Protein AF-A0A7C4J7Y4-F1 (afdb_monomer_lite)

Secondary structure (DSSP, 8-state):
-HHHHHHHHHHHHHHHHHHHHHHHHHHHHHHHHHHHHHHHHHHHHHHHHT-SSHHHH--------HHHHHHHH--GGG-TTSS--SGGGSGGGSPPSB-SS-TT-B--STTSSS-SSHHHHHHHHHHHHHHHHHH-HHHHHHS---GGGSS--

Structure (mmCIF, N/CA/C/O backbone):
data_AF-A0A7C4J7Y4-F1
#
_entry.id   AF-A0A7C4J7Y4-F1
#
loop_
_atom_site.group_PDB
_atom_site.id
_atom_site.type_symbol
_atom_site.label_atom_id
_atom_site.label_alt_id
_atom_site.label_comp_id
_atom_site.label_asym_id
_atom_site.label_entity_id
_atom_site.label_seq_id
_atom_site.pdbx_PDB_ins_code
_atom_site.Cartn_x
_atom_site.Cartn_y
_atom_site.Cartn_z
_atom_site.occupancy
_atom_site.B_iso_or_equiv
_atom_site.auth_seq_id
_atom_site.auth_comp_id
_atom_site.auth_asym_id
_atom_site.auth_atom_id
_atom_site.pdbx_PDB_model_num
ATOM 1 N N . MET A 1 1 ? -7.341 -31.250 26.959 1.00 54.34 1 MET A N 1
ATOM 2 C CA . MET A 1 1 ? -7.640 -30.052 26.135 1.00 54.34 1 MET A CA 1
ATOM 3 C C . MET A 1 1 ? -6.477 -29.642 25.234 1.00 54.34 1 MET A C 1
ATOM 5 O O . MET A 1 1 ? -6.746 -29.176 24.141 1.00 54.34 1 MET A O 1
ATOM 9 N N . THR A 1 2 ? -5.224 -29.891 25.617 1.00 57.69 2 THR A N 1
ATOM 10 C CA . THR A 1 2 ? -3.994 -29.578 24.859 1.00 57.69 2 THR A CA 1
ATOM 11 C C . THR A 1 2 ? -3.888 -30.250 23.481 1.00 57.69 2 THR A C 1
ATOM 13 O O . THR A 1 2 ? -3.754 -29.543 22.490 1.00 57.69 2 THR A O 1
ATOM 16 N N . LYS A 1 3 ? -4.121 -31.568 23.369 1.00 57.12 3 LYS A N 1
ATOM 17 C CA . LYS A 1 3 ? -4.053 -32.293 22.074 1.00 57.12 3 LYS A CA 1
ATOM 18 C C . LYS A 1 3 ? -5.018 -31.790 20.988 1.00 57.12 3 LYS A C 1
ATOM 20 O O . LYS A 1 3 ? -4.780 -31.978 19.803 1.00 57.12 3 LYS A O 1
ATOM 25 N N . LYS A 1 4 ? -6.140 -31.174 21.381 1.00 58.06 4 LYS A N 1
ATOM 26 C CA . LYS A 1 4 ? -7.149 -30.665 20.434 1.00 58.06 4 LYS A CA 1
ATOM 27 C C . LYS A 1 4 ? -6.766 -29.289 19.873 1.00 58.06 4 LYS A C 1
ATOM 29 O O . LYS A 1 4 ? -7.268 -28.923 18.822 1.00 58.06 4 LYS A O 1
ATOM 34 N N . VAL A 1 5 ? -5.900 -28.545 20.568 1.00 62.00 5 VAL A N 1
ATOM 35 C CA . VAL A 1 5 ? -5.403 -27.229 20.136 1.00 62.00 5 VAL A CA 1
ATOM 36 C C . VAL A 1 5 ? -4.213 -27.391 19.185 1.00 62.00 5 VAL A C 1
ATOM 38 O O . VAL A 1 5 ? -4.196 -26.729 18.153 1.00 62.00 5 VAL A O 1
ATOM 41 N N . GLU A 1 6 ? -3.302 -28.333 19.458 1.00 62.19 6 GLU A N 1
ATOM 42 C CA . GLU A 1 6 ? -2.187 -28.677 18.552 1.00 62.19 6 GLU A CA 1
ATOM 43 C C . GLU A 1 6 ? -2.686 -29.140 17.176 1.00 62.19 6 GLU A C 1
ATOM 45 O O . GLU A 1 6 ? -2.296 -28.569 16.161 1.00 62.19 6 GLU A O 1
ATOM 50 N N . ASN A 1 7 ? -3.663 -30.058 17.134 1.00 68.31 7 ASN A N 1
ATOM 51 C CA . ASN A 1 7 ? -4.267 -30.520 15.874 1.00 68.31 7 ASN A CA 1
ATOM 52 C C . ASN A 1 7 ? -4.903 -29.392 15.041 1.00 68.31 7 ASN A C 1
ATOM 54 O O . ASN A 1 7 ? -4.959 -29.477 13.816 1.00 68.31 7 ASN A O 1
ATOM 58 N N . VAL A 1 8 ? -5.425 -28.344 15.688 1.00 70.00 8 VAL A N 1
ATOM 59 C CA . VAL A 1 8 ? -6.015 -27.195 14.982 1.00 70.00 8 VAL A CA 1
ATOM 60 C C . VAL A 1 8 ? -4.919 -26.276 14.445 1.00 70.00 8 VAL A C 1
ATOM 62 O O . VAL A 1 8 ? -5.050 -25.772 13.333 1.00 70.00 8 VAL A O 1
ATOM 65 N N . GLN A 1 9 ? -3.832 -26.076 15.189 1.00 65.75 9 GLN A N 1
ATOM 66 C CA . GLN A 1 9 ? -2.704 -25.256 14.742 1.00 65.75 9 GLN A CA 1
ATOM 67 C C . GLN A 1 9 ? -1.972 -25.886 13.552 1.00 65.75 9 GLN A C 1
ATOM 69 O O . GLN A 1 9 ? -1.692 -25.182 12.583 1.00 65.75 9 GLN A O 1
ATOM 74 N N . GLU A 1 10 ? -1.739 -27.198 13.577 1.00 69.00 10 GLU A N 1
ATOM 75 C CA . GLU A 1 10 ? -1.124 -27.923 12.457 1.00 69.00 10 GLU A CA 1
ATOM 76 C C . GLU A 1 10 ? -2.007 -27.895 11.203 1.00 69.00 10 GLU A C 1
ATOM 78 O O . GLU A 1 10 ? -1.522 -27.607 10.108 1.00 69.00 10 GLU A O 1
ATOM 83 N N . ALA A 1 11 ? -3.322 -28.093 11.353 1.00 72.12 11 ALA A N 1
ATOM 84 C CA . ALA A 1 11 ? -4.263 -28.006 10.236 1.00 72.12 11 ALA A CA 1
ATOM 85 C C . ALA A 1 11 ? -4.334 -26.590 9.629 1.00 72.12 11 ALA A C 1
ATOM 87 O O . ALA A 1 11 ? -4.429 -26.437 8.409 1.00 72.12 11 ALA A O 1
ATOM 88 N N . VAL A 1 12 ? -4.273 -25.544 10.461 1.00 74.62 12 VAL A N 1
ATOM 89 C CA . VAL A 1 12 ? -4.233 -24.145 9.999 1.00 74.62 12 VAL A CA 1
ATOM 90 C C . VAL A 1 12 ? -2.912 -23.838 9.290 1.00 74.62 12 VAL A C 1
ATOM 92 O O . VAL A 1 12 ? -2.933 -23.178 8.252 1.00 74.62 12 VAL A O 1
ATOM 95 N N . ALA A 1 13 ? -1.784 -24.337 9.801 1.00 76.00 13 ALA A N 1
ATOM 96 C CA . ALA A 1 13 ? -0.476 -24.166 9.176 1.00 76.00 13 ALA A CA 1
ATOM 97 C C . ALA A 1 13 ? -0.394 -24.869 7.811 1.00 76.00 13 ALA A C 1
ATOM 99 O O . ALA A 1 13 ? 0.014 -24.243 6.834 1.00 76.00 13 ALA A O 1
ATOM 100 N N . GLY A 1 14 ? -0.867 -26.117 7.710 1.00 79.19 14 GLY A N 1
ATOM 101 C CA . GLY A 1 14 ? -0.914 -26.851 6.440 1.00 79.19 14 GLY A CA 1
ATOM 102 C C . GLY A 1 14 ? -1.760 -26.134 5.386 1.00 79.19 14 GLY A C 1
ATOM 103 O O . GLY A 1 14 ? -1.331 -25.957 4.248 1.00 79.19 14 GLY A O 1
ATOM 104 N N . LYS A 1 15 ? -2.924 -25.613 5.790 1.00 80.62 15 LYS A N 1
ATOM 105 C CA . LYS A 1 15 ? -3.795 -24.834 4.903 1.00 80.62 15 LYS A CA 1
ATOM 106 C C . LYS A 1 15 ? -3.183 -23.486 4.506 1.00 80.62 15 LYS A C 1
ATOM 108 O O . LYS A 1 15 ? -3.422 -23.006 3.402 1.00 80.62 15 LYS A O 1
ATOM 113 N N . ALA A 1 16 ? -2.393 -22.868 5.384 1.00 80.12 16 ALA A N 1
ATOM 114 C CA . ALA A 1 16 ? -1.677 -21.634 5.075 1.00 80.12 16 ALA A CA 1
ATOM 115 C C . ALA A 1 16 ? -0.560 -21.860 4.044 1.00 80.12 16 ALA A C 1
ATOM 117 O O . ALA A 1 16 ? -0.406 -21.040 3.141 1.00 80.12 16 ALA A O 1
ATOM 118 N N . GLU A 1 17 ? 0.185 -22.963 4.143 1.00 84.19 17 GLU A N 1
ATOM 119 C CA . GLU A 1 17 ? 1.215 -23.320 3.159 1.00 84.19 17 GLU A CA 1
ATOM 120 C C . GLU A 1 17 ? 0.614 -23.660 1.789 1.00 84.19 17 GLU A C 1
ATOM 122 O O . GLU A 1 17 ? 1.104 -23.173 0.771 1.00 84.19 17 GLU A O 1
ATOM 127 N N . GLU A 1 18 ? -0.509 -24.381 1.747 1.00 86.12 18 GLU A N 1
ATOM 128 C CA . GLU A 1 18 ? -1.244 -24.640 0.501 1.00 86.12 18 GLU A CA 1
ATOM 129 C C . GLU A 1 18 ? -1.695 -23.334 -0.181 1.00 86.12 18 GLU A C 1
ATOM 131 O O . GLU A 1 18 ? -1.493 -23.135 -1.382 1.00 86.12 18 GLU A O 1
ATOM 136 N N . VAL A 1 19 ? -2.255 -22.397 0.593 1.00 85.38 19 VAL A N 1
ATOM 137 C CA . VAL A 1 19 ? -2.677 -21.084 0.081 1.00 85.38 19 VAL A CA 1
ATOM 138 C C . VAL A 1 19 ? -1.485 -20.272 -0.430 1.00 85.38 19 VAL A C 1
ATOM 140 O O . VAL A 1 19 ? -1.604 -19.620 -1.469 1.00 85.38 19 VAL A O 1
ATOM 143 N N . LYS A 1 20 ? -0.334 -20.317 0.253 1.00 84.94 20 LYS A N 1
ATOM 144 C CA . LYS A 1 20 ? 0.894 -19.650 -0.210 1.00 84.94 20 LYS A CA 1
ATOM 145 C C . LYS A 1 20 ? 1.409 -20.244 -1.517 1.00 84.94 20 LYS A C 1
ATOM 147 O O . LYS A 1 20 ? 1.766 -19.477 -2.406 1.00 84.94 20 LYS A O 1
ATOM 152 N N . ALA A 1 21 ? 1.431 -21.571 -1.643 1.00 87.81 21 ALA A N 1
ATOM 153 C CA . ALA A 1 21 ? 1.879 -22.246 -2.859 1.00 87.81 21 ALA A CA 1
ATOM 154 C C . ALA A 1 21 ? 1.008 -21.850 -4.059 1.00 87.81 21 ALA A C 1
ATOM 156 O O . ALA A 1 21 ? 1.525 -21.421 -5.089 1.00 87.81 21 ALA A O 1
ATOM 157 N N . LYS A 1 22 ? -0.316 -21.869 -3.878 1.00 88.62 22 LYS A N 1
ATOM 158 C CA . LYS A 1 22 ? -1.264 -21.428 -4.904 1.00 88.62 22 LYS A CA 1
ATOM 159 C C . LYS A 1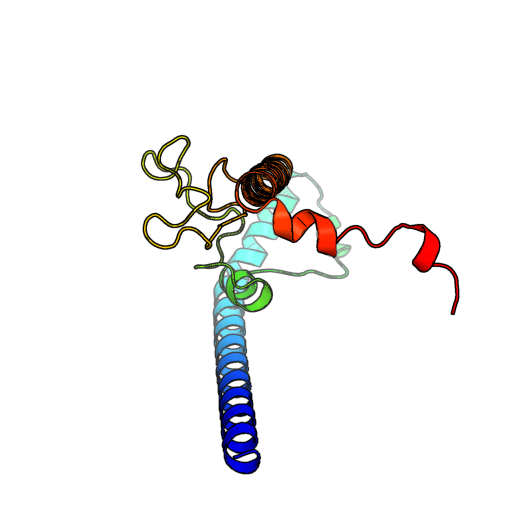 22 ? -1.112 -19.943 -5.251 1.00 88.62 22 LYS A C 1
ATOM 161 O O . LYS A 1 22 ? -1.205 -19.566 -6.413 1.00 88.62 22 LYS A O 1
ATOM 166 N N . ALA A 1 23 ? -0.867 -19.085 -4.259 1.00 87.25 23 ALA A N 1
ATOM 167 C CA . ALA A 1 23 ? -0.605 -17.668 -4.507 1.00 87.25 23 ALA A CA 1
ATOM 168 C C . ALA A 1 23 ? 0.694 -17.455 -5.304 1.00 87.25 23 ALA A C 1
ATOM 170 O O . ALA A 1 23 ? 0.724 -16.608 -6.192 1.00 87.25 23 ALA A O 1
ATOM 171 N N . ALA A 1 24 ? 1.745 -18.230 -5.021 1.00 89.00 24 ALA A N 1
ATOM 172 C CA . ALA A 1 24 ? 3.008 -18.163 -5.749 1.00 89.00 24 ALA A CA 1
ATOM 173 C C . ALA A 1 24 ? 2.858 -18.591 -7.218 1.00 89.00 24 ALA A C 1
ATOM 175 O O . ALA A 1 24 ? 3.427 -17.941 -8.092 1.00 89.00 24 ALA A O 1
ATOM 176 N N . GLU A 1 25 ? 2.058 -19.624 -7.490 1.00 91.38 25 GLU A N 1
ATOM 177 C CA . GLU A 1 25 ? 1.722 -20.061 -8.851 1.00 91.38 25 GLU A CA 1
ATOM 178 C C . GLU A 1 25 ? 1.008 -18.953 -9.639 1.00 91.38 25 GLU A C 1
ATOM 180 O O . GLU A 1 25 ? 1.457 -18.581 -10.721 1.00 91.38 25 GLU A O 1
ATOM 185 N N . VAL A 1 26 ? -0.022 -18.335 -9.048 1.00 90.06 26 VAL A N 1
ATOM 186 C CA . VAL A 1 26 ? -0.741 -17.204 -9.665 1.00 90.06 26 VAL A CA 1
ATOM 187 C C . VAL A 1 26 ? 0.195 -16.019 -9.923 1.00 90.06 26 VAL A C 1
ATOM 189 O O . VAL A 1 26 ? 0.119 -15.376 -10.966 1.00 90.06 26 VAL A O 1
ATOM 192 N N . VAL A 1 27 ? 1.095 -15.709 -8.985 1.00 91.38 27 VAL A N 1
ATOM 193 C CA . VAL A 1 27 ? 2.083 -14.634 -9.170 1.00 91.38 27 VAL A CA 1
ATOM 194 C C . VAL A 1 27 ? 3.026 -14.943 -10.335 1.00 91.38 27 VAL A C 1
ATOM 196 O O . VAL A 1 27 ? 3.351 -14.030 -11.094 1.00 91.38 27 VAL A O 1
ATOM 199 N N . ALA A 1 28 ? 3.463 -16.195 -10.482 1.00 90.62 28 ALA A N 1
ATOM 200 C CA . ALA A 1 28 ? 4.322 -16.609 -11.585 1.00 90.62 28 ALA A CA 1
ATOM 201 C C . ALA A 1 28 ? 3.601 -16.480 -12.936 1.00 90.62 28 ALA A C 1
ATOM 203 O O . ALA A 1 28 ? 4.140 -15.856 -13.844 1.00 90.62 28 ALA A O 1
ATOM 204 N N . GLU A 1 29 ? 2.362 -16.966 -13.039 1.00 92.38 29 GLU A N 1
ATOM 205 C CA . GLU A 1 29 ? 1.540 -16.854 -14.252 1.00 92.38 29 GLU A CA 1
ATOM 206 C C . GLU A 1 29 ? 1.337 -15.390 -14.675 1.00 92.38 29 GLU A C 1
ATOM 208 O O . GLU A 1 29 ? 1.606 -15.020 -15.818 1.00 92.38 29 GLU A O 1
ATOM 213 N N . VAL A 1 30 ? 0.963 -14.520 -13.730 1.00 91.88 30 VAL A N 1
ATOM 214 C CA . VAL A 1 30 ? 0.777 -13.086 -14.004 1.00 91.88 30 VAL A CA 1
ATOM 215 C C . VAL A 1 30 ? 2.089 -12.414 -14.415 1.00 91.88 30 VAL A C 1
ATOM 217 O O . VAL A 1 30 ? 2.080 -11.475 -15.210 1.00 91.88 30 VAL A O 1
ATOM 220 N N . LYS A 1 31 ? 3.232 -12.854 -13.877 1.00 90.69 31 LYS A N 1
ATOM 221 C CA . LYS A 1 31 ? 4.543 -12.323 -14.271 1.00 90.69 31 LYS A CA 1
ATOM 222 C C . LYS A 1 31 ? 4.920 -12.700 -15.692 1.00 90.69 31 LYS A C 1
ATOM 224 O O . LYS A 1 31 ? 5.428 -11.837 -16.405 1.00 90.69 31 LYS A O 1
ATOM 229 N N . GLU A 1 32 ? 4.661 -13.939 -16.091 1.00 91.75 32 GLU A N 1
ATOM 230 C CA . GLU A 1 32 ? 4.870 -14.381 -17.469 1.00 91.75 32 GLU A CA 1
ATOM 231 C C . GLU A 1 32 ? 4.001 -13.560 -18.431 1.00 91.75 32 GLU A C 1
ATOM 233 O O . GLU A 1 32 ? 4.511 -13.003 -19.404 1.00 91.75 32 GLU A O 1
ATOM 238 N N . GLU A 1 33 ? 2.718 -13.367 -18.108 1.00 92.94 33 GLU A N 1
ATOM 239 C CA . GLU A 1 33 ? 1.807 -12.537 -18.907 1.00 92.94 33 GLU A CA 1
ATOM 240 C C . GLU A 1 33 ? 2.254 -11.063 -18.970 1.00 92.94 33 GLU A C 1
ATOM 242 O O . GLU A 1 33 ? 2.191 -10.426 -20.022 1.00 92.94 33 GLU A O 1
ATOM 247 N N . ALA A 1 34 ? 2.744 -10.511 -17.855 1.00 92.50 34 ALA A N 1
ATOM 248 C CA . ALA A 1 34 ? 3.205 -9.126 -17.767 1.00 92.50 34 ALA A CA 1
ATOM 249 C C . ALA A 1 34 ? 4.613 -8.897 -18.346 1.00 92.50 34 ALA A C 1
ATOM 251 O O . ALA A 1 34 ? 5.026 -7.742 -18.480 1.00 92.50 34 ALA A O 1
ATOM 252 N N . SER A 1 35 ? 5.348 -9.951 -18.709 1.00 92.69 35 SER A N 1
ATOM 253 C CA . SER A 1 35 ? 6.723 -9.859 -19.213 1.00 92.69 35 SER A CA 1
ATOM 254 C C . SER A 1 35 ? 6.883 -8.849 -20.366 1.00 92.69 35 SER A C 1
ATOM 256 O O . SER A 1 35 ? 7.705 -7.934 -20.243 1.00 92.69 35 SER A O 1
ATOM 258 N N . PRO A 1 36 ? 6.028 -8.846 -21.415 1.00 95.12 36 PRO A N 1
ATOM 259 C CA . PRO A 1 36 ? 6.124 -7.861 -22.496 1.00 95.12 36 PRO A CA 1
ATOM 260 C C . PRO A 1 36 ? 5.937 -6.409 -22.030 1.00 95.12 36 PRO A C 1
ATOM 262 O O . PRO A 1 36 ? 6.486 -5.486 -22.638 1.00 95.12 36 PRO A O 1
ATOM 265 N N . LEU A 1 37 ? 5.170 -6.188 -20.957 1.00 94.88 37 LEU A N 1
ATOM 266 C CA . LEU A 1 37 ? 4.952 -4.860 -20.387 1.00 94.88 37 LEU A CA 1
ATOM 267 C C . LEU A 1 37 ? 6.203 -4.353 -19.662 1.00 94.88 37 LEU A C 1
ATOM 269 O O . LEU A 1 37 ? 6.523 -3.171 -19.783 1.00 94.88 37 LEU A O 1
ATOM 273 N N . PHE A 1 38 ? 6.926 -5.224 -18.953 1.00 93.81 38 PHE A N 1
ATOM 274 C CA . PHE A 1 38 ? 8.195 -4.860 -18.315 1.00 93.81 38 PHE A CA 1
ATOM 275 C C . PHE A 1 38 ? 9.256 -4.490 -19.356 1.00 93.81 38 PHE A C 1
ATOM 277 O O . PHE A 1 38 ? 9.878 -3.433 -19.240 1.00 93.81 38 PHE A O 1
ATOM 284 N N . GLU A 1 39 ? 9.377 -5.286 -20.423 1.00 92.06 39 GLU A N 1
ATOM 285 C CA . GLU A 1 39 ? 10.245 -4.991 -21.570 1.00 92.06 39 GLU A CA 1
ATOM 286 C C . GLU A 1 39 ? 9.917 -3.624 -22.193 1.00 92.06 39 GLU A C 1
ATOM 288 O O . GLU A 1 39 ? 10.795 -2.786 -22.418 1.00 92.06 39 GLU A O 1
ATOM 293 N N . ALA A 1 40 ? 8.630 -3.372 -22.459 1.00 94.12 40 ALA A N 1
ATOM 294 C CA . ALA A 1 40 ? 8.177 -2.115 -23.037 1.00 94.12 40 ALA A CA 1
ATOM 295 C C . ALA A 1 40 ? 8.459 -0.922 -22.111 1.00 94.12 40 ALA A C 1
ATOM 297 O O . ALA A 1 40 ? 8.996 0.088 -22.570 1.00 94.12 40 ALA A O 1
ATOM 298 N N . ALA A 1 41 ? 8.152 -1.048 -20.817 1.00 93.06 41 ALA A N 1
ATOM 299 C CA . ALA A 1 41 ? 8.388 -0.005 -19.827 1.00 93.06 41 ALA A CA 1
ATOM 300 C C . ALA A 1 41 ? 9.879 0.334 -19.700 1.00 93.06 41 ALA A C 1
ATOM 302 O O . ALA A 1 41 ? 10.233 1.514 -19.717 1.00 93.06 41 ALA A O 1
ATOM 303 N N . ARG A 1 42 ? 10.759 -0.676 -19.646 1.00 91.31 42 ARG A N 1
ATOM 304 C CA . ARG A 1 42 ? 12.212 -0.464 -19.617 1.00 91.31 42 ARG A CA 1
ATOM 305 C C . ARG A 1 42 ? 12.676 0.304 -20.845 1.00 91.31 42 ARG A C 1
ATOM 307 O O . ARG A 1 42 ? 13.295 1.352 -20.687 1.00 91.31 42 ARG A O 1
ATOM 314 N N . ARG A 1 43 ? 12.328 -0.151 -22.054 1.00 91.25 43 ARG A N 1
ATOM 315 C CA . ARG A 1 43 ? 12.712 0.551 -23.292 1.00 91.25 43 ARG A CA 1
ATOM 316 C C . ARG A 1 43 ? 12.234 2.001 -23.303 1.00 91.25 43 ARG A C 1
ATOM 318 O O . ARG A 1 43 ? 12.998 2.888 -23.671 1.00 91.25 43 ARG A O 1
ATOM 325 N N . MET A 1 44 ? 10.996 2.253 -22.871 1.00 92.88 44 MET A N 1
ATOM 326 C CA . MET A 1 44 ? 10.444 3.608 -22.794 1.00 92.88 44 MET A CA 1
ATOM 327 C C . MET A 1 44 ? 11.218 4.498 -21.818 1.00 92.88 44 MET A C 1
ATOM 329 O O . MET A 1 44 ? 11.543 5.633 -22.162 1.00 92.88 44 MET A O 1
ATOM 333 N N . VAL A 1 45 ? 11.528 3.998 -20.618 1.00 92.12 45 VAL A N 1
ATOM 334 C CA . VAL A 1 45 ? 12.283 4.758 -19.612 1.00 92.12 45 VAL A CA 1
ATOM 335 C C . VAL A 1 45 ? 13.705 5.036 -20.096 1.00 92.12 45 VAL A C 1
ATOM 337 O O . VAL A 1 45 ? 14.138 6.182 -20.020 1.00 92.12 45 VAL A O 1
ATOM 340 N N . LEU A 1 46 ? 14.403 4.032 -20.641 1.00 91.38 46 LEU A N 1
ATOM 341 C CA . LEU A 1 46 ? 15.763 4.181 -21.173 1.00 91.38 46 LEU A CA 1
ATOM 342 C C . LEU A 1 46 ? 15.831 5.207 -22.313 1.00 91.38 46 LEU A C 1
ATOM 344 O O . LEU A 1 46 ? 16.716 6.065 -22.326 1.00 91.38 46 LEU A O 1
ATOM 348 N N . ALA A 1 47 ? 14.854 5.175 -23.222 1.00 90.81 47 ALA A N 1
ATOM 349 C CA . ALA A 1 47 ? 14.735 6.168 -24.282 1.00 90.81 47 ALA A CA 1
ATOM 350 C C . ALA A 1 47 ? 14.477 7.579 -23.724 1.00 90.81 47 ALA A C 1
ATOM 352 O O . ALA A 1 47 ? 15.099 8.539 -24.175 1.00 90.81 47 ALA A O 1
ATOM 353 N N . ALA A 1 48 ? 13.600 7.713 -22.723 1.00 93.56 48 ALA A N 1
ATOM 354 C CA . ALA A 1 48 ? 13.247 9.006 -22.134 1.00 93.56 48 ALA A CA 1
ATOM 355 C C . ALA A 1 48 ? 14.413 9.675 -21.387 1.00 93.56 48 ALA A C 1
ATOM 357 O O . ALA A 1 48 ? 14.527 10.899 -21.409 1.00 93.56 48 ALA A O 1
ATOM 358 N N . ILE A 1 49 ? 15.283 8.893 -20.741 1.00 92.94 49 ILE A N 1
ATOM 359 C CA . ILE A 1 49 ? 16.469 9.414 -20.041 1.00 92.94 49 ILE A CA 1
ATOM 360 C C . ILE A 1 49 ? 17.669 9.645 -20.977 1.00 92.94 49 ILE A C 1
ATOM 362 O O . ILE A 1 49 ? 18.670 10.208 -20.541 1.00 92.94 49 ILE A O 1
ATOM 366 N N . GLY A 1 50 ? 17.588 9.212 -22.242 1.00 89.56 50 GLY A N 1
ATOM 367 C CA . GLY A 1 50 ? 18.659 9.362 -23.234 1.00 89.56 50 GLY A CA 1
ATOM 368 C C . GLY A 1 50 ? 19.878 8.460 -23.006 1.00 89.56 50 GLY A C 1
ATOM 369 O O . GLY A 1 50 ? 20.938 8.721 -23.571 1.00 89.56 50 GLY A O 1
ATOM 370 N N . ALA A 1 51 ? 19.751 7.413 -22.186 1.00 83.38 51 ALA A N 1
ATOM 371 C CA . ALA A 1 51 ? 20.841 6.490 -21.879 1.00 83.38 51 ALA A CA 1
ATOM 372 C C . ALA A 1 51 ? 20.796 5.289 -22.834 1.00 83.38 51 ALA A C 1
ATOM 374 O O . ALA A 1 51 ? 20.007 4.362 -22.648 1.00 83.38 51 ALA A O 1
ATOM 375 N N . SER A 1 52 ? 21.633 5.316 -23.871 1.00 82.19 52 SER A N 1
ATOM 376 C CA . SER A 1 52 ? 21.644 4.312 -24.945 1.00 82.19 52 SER A CA 1
ATOM 377 C C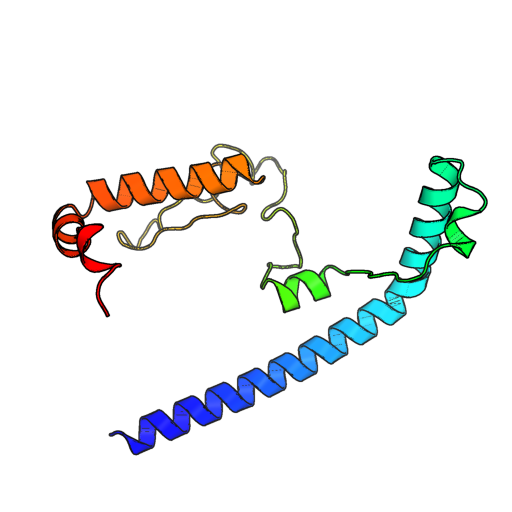 . SER A 1 52 ? 22.432 3.039 -24.617 1.00 82.19 52 SER A C 1
ATOM 379 O O . SER A 1 52 ? 22.213 2.013 -25.256 1.00 82.19 52 SER A O 1
ATOM 381 N N . ASP A 1 53 ? 23.327 3.077 -23.631 1.00 89.81 53 ASP A N 1
ATOM 382 C CA . ASP A 1 53 ? 24.184 1.955 -23.232 1.00 89.81 53 ASP A CA 1
ATOM 383 C C . ASP A 1 53 ? 23.759 1.303 -21.905 1.00 89.81 53 ASP A C 1
ATOM 385 O O . ASP A 1 53 ? 24.237 0.218 -21.574 1.00 89.81 53 ASP A O 1
ATOM 389 N N . LEU A 1 54 ? 22.845 1.920 -21.146 1.00 87.00 54 LEU A N 1
ATOM 390 C CA . LEU A 1 54 ? 22.465 1.461 -19.806 1.00 87.00 54 LEU A CA 1
ATOM 391 C C . LEU A 1 54 ? 21.906 0.031 -19.804 1.00 87.00 54 LEU A C 1
ATOM 393 O O . LEU A 1 54 ? 22.188 -0.716 -18.872 1.00 87.00 54 LEU A O 1
ATOM 397 N N . GLU A 1 55 ? 21.192 -0.379 -20.858 1.00 87.75 55 GLU A N 1
ATOM 398 C CA . GLU A 1 55 ? 20.654 -1.742 -20.999 1.00 87.75 55 GLU A CA 1
ATOM 399 C C . GLU A 1 55 ? 21.752 -2.815 -20.937 1.00 87.75 55 GLU A C 1
ATOM 401 O O . GLU A 1 55 ? 21.604 -3.821 -20.248 1.00 87.75 55 GLU A O 1
ATOM 406 N N . GLN A 1 56 ? 22.904 -2.559 -21.565 1.00 90.81 56 GLN A N 1
ATOM 407 C CA . GLN A 1 56 ? 24.051 -3.478 -21.582 1.00 90.81 56 GLN A CA 1
ATOM 408 C C . GLN A 1 56 ? 24.730 -3.593 -20.206 1.00 90.81 56 GLN A C 1
ATOM 410 O O . GLN A 1 56 ? 25.469 -4.543 -19.932 1.00 90.81 56 GLN A O 1
ATOM 415 N N . HIS A 1 57 ? 24.474 -2.623 -19.328 1.00 91.44 57 HIS A N 1
ATOM 416 C CA . HIS A 1 57 ? 25.041 -2.546 -17.989 1.00 91.44 57 HIS A CA 1
ATOM 417 C C . HIS A 1 57 ? 24.095 -3.077 -16.901 1.00 91.44 57 HIS A C 1
ATOM 419 O O . HIS A 1 57 ? 24.515 -3.189 -15.745 1.00 91.44 57 HIS A O 1
ATOM 425 N N . ILE A 1 58 ? 22.857 -3.464 -17.237 1.00 90.75 58 ILE A N 1
ATOM 426 C CA . ILE A 1 58 ? 21.918 -4.064 -16.281 1.00 90.75 58 ILE A CA 1
ATOM 427 C C . ILE A 1 58 ? 22.455 -5.436 -15.849 1.00 90.75 58 ILE A C 1
ATOM 429 O O . ILE A 1 58 ? 22.534 -6.377 -16.633 1.00 90.75 58 ILE A O 1
ATOM 433 N N . LYS A 1 59 ? 22.840 -5.557 -14.573 1.00 95.06 59 LYS A N 1
ATOM 434 C CA . LYS A 1 59 ? 23.277 -6.833 -13.971 1.00 95.06 59 LYS A CA 1
ATOM 435 C C . LYS A 1 59 ? 22.143 -7.602 -13.310 1.00 95.06 59 LYS A C 1
ATOM 437 O O . LYS A 1 59 ? 22.237 -8.813 -13.149 1.00 95.06 59 LYS A O 1
ATOM 442 N N . PHE A 1 60 ? 21.109 -6.888 -12.883 1.00 94.00 60 PHE A N 1
ATOM 443 C CA . PHE A 1 60 ? 19.992 -7.447 -12.147 1.00 94.00 60 PHE A CA 1
ATOM 444 C C . PHE A 1 60 ? 18.761 -6.572 -12.337 1.00 94.00 60 PHE A C 1
ATOM 446 O O . PHE A 1 60 ? 18.853 -5.346 -12.288 1.00 94.00 60 PHE A O 1
ATOM 453 N N . GLU A 1 61 ? 17.615 -7.218 -12.505 1.00 90.44 61 GLU A N 1
ATOM 454 C CA . GLU A 1 61 ? 16.320 -6.568 -12.611 1.00 90.44 61 GLU A CA 1
ATOM 455 C C . GLU A 1 61 ? 15.316 -7.286 -11.712 1.00 90.44 61 GLU A C 1
ATOM 457 O O . GLU A 1 61 ? 15.288 -8.516 -11.645 1.00 90.44 61 GLU A O 1
ATOM 462 N N . VAL A 1 62 ? 14.482 -6.507 -11.020 1.00 92.06 62 VAL A N 1
ATOM 463 C CA . VAL A 1 62 ? 13.340 -7.033 -10.272 1.00 92.06 62 VAL A CA 1
ATOM 464 C C . VAL A 1 62 ? 12.095 -6.298 -10.697 1.00 92.06 62 VAL A C 1
ATOM 466 O O . VAL A 1 62 ? 11.991 -5.083 -10.530 1.00 92.06 62 VAL A O 1
ATOM 469 N N . SER A 1 63 ? 11.126 -7.080 -11.143 1.00 92.75 63 SER A N 1
ATOM 470 C CA . SER A 1 63 ? 9.823 -6.591 -11.556 1.00 92.75 63 SER A CA 1
ATOM 471 C C . SER A 1 63 ? 8.756 -7.089 -10.587 1.00 92.75 63 SER A C 1
ATOM 473 O O . SER A 1 63 ? 8.751 -8.253 -10.167 1.00 92.75 63 SER A O 1
ATOM 475 N N . TYR A 1 64 ? 7.868 -6.176 -10.198 1.00 92.62 64 TYR A N 1
ATOM 476 C CA . TYR A 1 64 ? 6.763 -6.447 -9.285 1.00 92.62 64 TYR A CA 1
ATOM 477 C C . TYR A 1 64 ? 5.433 -6.129 -9.963 1.00 92.62 64 TYR A C 1
ATOM 479 O O . TYR A 1 64 ? 5.236 -5.047 -10.511 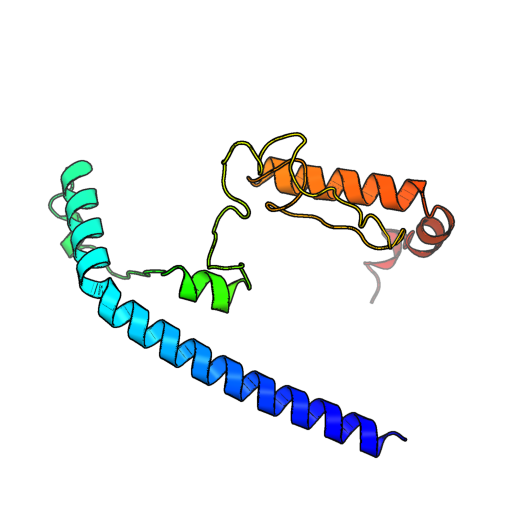1.00 92.62 64 TYR A O 1
ATOM 487 N N . THR A 1 65 ? 4.501 -7.062 -9.852 1.00 93.44 65 THR A N 1
ATOM 488 C CA . THR A 1 65 ? 3.097 -6.948 -10.246 1.00 93.44 65 THR A CA 1
ATOM 489 C C . THR A 1 65 ? 2.239 -6.648 -9.013 1.00 93.44 65 THR A C 1
ATOM 491 O O . THR A 1 65 ? 2.653 -6.957 -7.894 1.00 93.44 65 THR A O 1
ATOM 494 N N . PRO A 1 66 ? 1.006 -6.135 -9.152 1.00 92.75 66 PRO A N 1
ATOM 495 C CA . PRO A 1 66 ? 0.095 -5.990 -8.013 1.00 92.75 66 PRO A CA 1
ATOM 496 C C . PRO A 1 66 ? -0.082 -7.278 -7.180 1.00 92.75 66 PRO A C 1
ATOM 498 O O . PRO A 1 66 ? -0.244 -7.205 -5.962 1.00 92.75 66 PRO A O 1
ATOM 501 N N . HIS A 1 67 ? 0.020 -8.460 -7.793 1.00 93.44 67 HIS A N 1
ATOM 502 C CA . HIS A 1 67 ? -0.052 -9.741 -7.084 1.00 93.44 67 HIS A CA 1
ATOM 503 C C . HIS A 1 67 ? 1.176 -10.001 -6.202 1.00 93.44 67 HIS A C 1
ATOM 505 O O . HIS A 1 67 ? 1.025 -10.541 -5.103 1.00 93.44 67 HIS A O 1
ATOM 511 N N . ASP A 1 68 ? 2.370 -9.554 -6.609 1.00 92.94 68 ASP A N 1
ATOM 512 C CA . ASP A 1 68 ? 3.547 -9.579 -5.734 1.00 92.94 68 ASP A CA 1
ATOM 513 C C . ASP A 1 68 ? 3.314 -8.716 -4.489 1.00 92.94 68 ASP A C 1
ATOM 515 O O . ASP A 1 68 ? 3.625 -9.131 -3.376 1.00 92.94 68 ASP A O 1
ATOM 519 N N . TRP A 1 69 ? 2.730 -7.527 -4.655 1.00 93.12 69 TRP A N 1
ATOM 520 C CA . TRP A 1 69 ? 2.452 -6.617 -3.540 1.00 93.12 69 TRP A CA 1
ATOM 521 C C . TRP A 1 69 ? 1.372 -7.171 -2.604 1.00 93.12 69 TRP A C 1
ATOM 523 O O . TRP A 1 69 ? 1.501 -7.067 -1.381 1.00 93.12 69 TRP A O 1
ATOM 533 N N . LEU A 1 70 ? 0.333 -7.798 -3.162 1.00 91.56 70 LEU A N 1
ATOM 534 C CA . LEU A 1 70 ? -0.682 -8.518 -2.396 1.00 91.56 70 LEU A CA 1
ATOM 535 C C . LEU A 1 70 ? -0.046 -9.648 -1.579 1.00 91.56 70 LEU A C 1
ATOM 537 O O . LEU A 1 70 ? -0.262 -9.721 -0.375 1.00 91.56 70 LEU A O 1
ATOM 541 N N . THR A 1 71 ? 0.769 -10.491 -2.209 1.00 91.31 71 THR A N 1
ATOM 542 C CA . THR A 1 71 ? 1.338 -11.688 -1.571 1.00 91.31 71 THR A CA 1
ATOM 543 C C . THR A 1 71 ? 2.415 -11.334 -0.546 1.00 91.31 71 THR A C 1
ATOM 545 O O . THR A 1 71 ? 2.455 -11.905 0.541 1.00 91.31 71 THR A O 1
ATOM 548 N N . ARG A 1 72 ? 3.279 -10.362 -0.856 1.00 90.81 72 ARG A N 1
ATOM 549 C CA . ARG A 1 72 ? 4.424 -9.997 -0.013 1.00 90.81 72 ARG A CA 1
ATOM 550 C C . ARG A 1 72 ? 4.049 -9.123 1.176 1.00 90.81 72 ARG A C 1
ATOM 552 O O . ARG A 1 72 ? 4.630 -9.272 2.248 1.00 90.81 72 ARG A O 1
ATOM 559 N N . TYR A 1 73 ? 3.121 -8.190 0.979 1.00 90.25 73 TYR A N 1
ATOM 560 C CA . TYR A 1 73 ? 2.805 -7.153 1.964 1.00 90.25 73 TYR A CA 1
ATOM 561 C C . TYR A 1 73 ? 1.357 -7.206 2.454 1.00 90.25 73 TYR A C 1
ATOM 563 O O . TYR A 1 73 ? 0.944 -6.337 3.221 1.00 90.25 73 TYR A O 1
ATOM 571 N N . ASN A 1 74 ? 0.580 -8.205 2.021 1.00 90.12 74 ASN A N 1
ATOM 572 C CA . ASN A 1 74 ? -0.848 -8.324 2.319 1.00 90.12 74 ASN A CA 1
ATOM 573 C C . ASN A 1 74 ? -1.635 -7.054 1.939 1.00 90.12 74 ASN A C 1
ATOM 575 O O . ASN A 1 74 ? -2.552 -6.616 2.639 1.00 90.12 74 ASN A O 1
ATOM 579 N N . LEU A 1 75 ? -1.240 -6.416 0.834 1.00 90.38 75 LEU A N 1
ATOM 580 C CA . LEU A 1 75 ? -1.892 -5.205 0.355 1.00 90.38 75 LEU A CA 1
ATOM 581 C C . LEU A 1 75 ? -3.115 -5.574 -0.463 1.00 90.38 75 LEU A C 1
ATOM 583 O O . LEU A 1 75 ? -2.997 -6.165 -1.533 1.00 90.38 75 LEU A O 1
ATOM 587 N N . ALA A 1 76 ? -4.293 -5.176 0.012 1.00 89.62 76 ALA A N 1
ATOM 588 C CA . ALA A 1 76 ? -5.540 -5.396 -0.706 1.00 89.62 76 ALA A CA 1
ATOM 589 C C . ALA A 1 76 ? -5.420 -4.920 -2.167 1.00 89.62 76 ALA A C 1
ATOM 591 O O . ALA A 1 76 ? -5.092 -3.761 -2.428 1.00 89.62 76 ALA A O 1
ATOM 592 N N . LYS A 1 77 ? -5.684 -5.832 -3.113 1.00 89.88 77 LYS A N 1
ATOM 593 C CA . LYS A 1 77 ? -5.574 -5.606 -4.567 1.00 89.88 77 LYS A CA 1
ATOM 594 C C . LYS A 1 77 ? -4.179 -5.174 -5.059 1.00 89.88 77 LYS A C 1
ATOM 596 O O . LYS A 1 77 ? -4.074 -4.624 -6.149 1.00 89.88 77 LYS A O 1
ATOM 601 N N . GLY A 1 78 ? -3.125 -5.362 -4.264 1.00 91.00 78 GLY A N 1
ATOM 602 C CA . GLY A 1 78 ? -1.778 -4.901 -4.608 1.00 91.00 78 GLY A CA 1
ATOM 603 C C . GLY A 1 78 ? -1.605 -3.381 -4.584 1.00 91.00 78 GLY A C 1
ATOM 604 O O . GLY A 1 78 ? -0.698 -2.856 -5.225 1.00 91.00 78 GLY A O 1
ATOM 605 N N . ALA A 1 79 ? -2.484 -2.652 -3.890 1.00 91.38 79 ALA A N 1
ATOM 606 C CA . ALA A 1 79 ? -2.473 -1.194 -3.897 1.00 91.38 79 ALA A CA 1
ATOM 607 C C . ALA A 1 79 ? -1.285 -0.626 -3.099 1.00 91.38 79 ALA A C 1
ATOM 609 O O . ALA A 1 79 ? -1.324 -0.571 -1.868 1.00 91.38 79 ALA A O 1
ATOM 610 N N . ALA A 1 80 ? -0.264 -0.129 -3.805 1.00 85.44 80 ALA A N 1
ATOM 611 C CA . ALA A 1 80 ? 0.950 0.439 -3.205 1.00 85.44 80 ALA A CA 1
ATOM 612 C C . ALA A 1 80 ? 0.684 1.634 -2.264 1.00 85.44 80 ALA A C 1
ATOM 614 O O . ALA A 1 80 ? 1.434 1.860 -1.318 1.00 85.44 80 ALA A O 1
ATOM 615 N N . PHE A 1 81 ? -0.407 2.377 -2.492 1.00 86.88 81 PHE A N 1
ATOM 616 C CA . PHE A 1 81 ? -0.744 3.599 -1.749 1.00 86.88 81 PHE A CA 1
ATOM 617 C C . PHE A 1 81 ? -2.057 3.509 -0.953 1.00 86.88 81 PHE A C 1
ATOM 619 O O . PHE A 1 81 ? -2.549 4.529 -0.465 1.00 86.88 81 PHE A O 1
ATOM 626 N N . GLY A 1 82 ? -2.619 2.309 -0.776 1.00 87.94 82 GLY A N 1
ATOM 627 C CA . GLY A 1 82 ? -3.880 2.106 -0.056 1.00 87.94 82 GLY A CA 1
ATOM 628 C C . GLY A 1 82 ?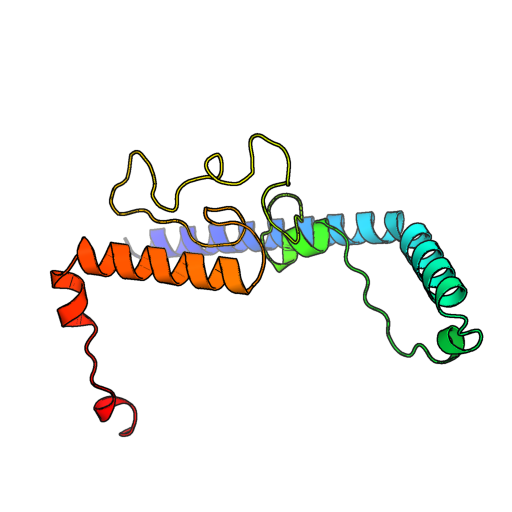 -5.115 2.517 -0.868 1.00 87.94 82 GLY A C 1
ATOM 629 O O . GLY A 1 82 ? -5.195 2.252 -2.065 1.00 87.94 82 GLY A O 1
ATOM 630 N N . LEU A 1 83 ? -6.115 3.124 -0.213 1.00 88.94 83 LEU A N 1
ATOM 631 C CA . LEU A 1 83 ? -7.351 3.555 -0.889 1.00 88.94 83 LEU A CA 1
ATOM 632 C C . LEU A 1 83 ? -7.081 4.598 -1.978 1.00 88.94 83 LEU A C 1
ATOM 634 O O . LEU A 1 83 ? -6.224 5.467 -1.805 1.00 88.94 83 LEU A O 1
ATOM 638 N N . SER A 1 84 ? -7.881 4.549 -3.045 1.00 86.06 84 SER A N 1
ATOM 639 C CA . SER A 1 84 ? -7.764 5.446 -4.197 1.00 86.06 84 SER A CA 1
ATOM 640 C C . SER A 1 84 ? -8.042 6.914 -3.846 1.00 86.06 84 SER A C 1
ATOM 642 O O . SER A 1 84 ? -8.603 7.234 -2.797 1.00 86.06 84 SER A O 1
ATOM 644 N N . HIS A 1 85 ? -7.675 7.816 -4.757 1.00 83.62 85 HIS A N 1
ATOM 645 C CA . HIS A 1 85 ? -7.874 9.263 -4.622 1.00 83.62 85 HIS A CA 1
ATOM 646 C C . HIS A 1 85 ? -9.177 9.757 -5.267 1.00 83.62 85 HIS A C 1
ATOM 648 O O . HIS A 1 85 ? -9.232 10.856 -5.811 1.00 83.62 85 HIS A O 1
ATOM 654 N N . ASN A 1 86 ? -10.235 8.947 -5.234 1.00 87.25 86 ASN A N 1
ATOM 655 C CA . ASN A 1 86 ?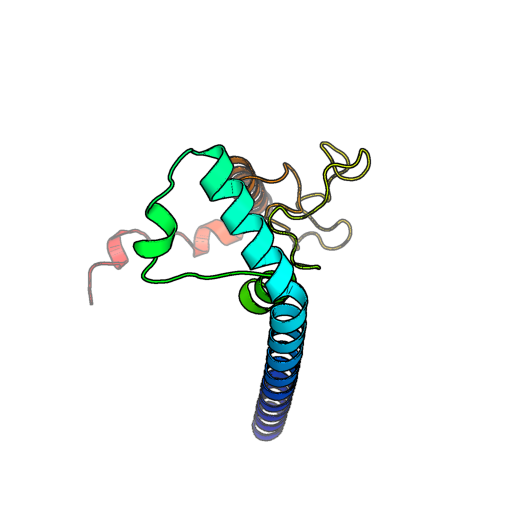 -11.553 9.409 -5.659 1.00 87.25 86 ASN A CA 1
ATOM 656 C C . ASN A 1 86 ? -12.207 10.278 -4.571 1.00 87.25 86 ASN A C 1
ATOM 658 O O . ASN A 1 86 ? -11.842 10.195 -3.398 1.00 87.25 86 ASN A O 1
ATOM 662 N N . PHE A 1 87 ? -13.203 11.081 -4.953 1.00 85.44 87 PHE A N 1
ATOM 663 C CA . PHE A 1 87 ? -13.877 12.019 -4.048 1.00 85.44 87 PHE A CA 1
ATOM 664 C C . PHE A 1 87 ? -14.357 11.360 -2.743 1.00 85.44 87 PHE A C 1
ATOM 666 O O . PHE A 1 87 ? -14.165 11.906 -1.663 1.00 85.44 87 PHE A O 1
ATOM 673 N N . THR A 1 88 ? -14.905 10.144 -2.825 1.00 86.44 88 THR A N 1
ATOM 674 C CA . THR A 1 88 ? -15.428 9.403 -1.663 1.00 86.44 88 THR A CA 1
ATOM 675 C C . THR A 1 88 ? -14.361 8.756 -0.779 1.00 86.44 88 THR A C 1
ATOM 677 O O . THR A 1 88 ? -14.677 8.265 0.298 1.00 86.44 88 THR A O 1
ATOM 680 N N . GLN A 1 89 ? -13.102 8.729 -1.215 1.00 85.31 89 GLN A N 1
ATOM 681 C CA . GLN A 1 89 ? -11.998 8.066 -0.524 1.00 85.31 89 GLN A CA 1
ATOM 682 C C . GLN A 1 89 ? -10.902 9.049 -0.103 1.00 85.31 89 GLN A C 1
ATOM 684 O O . GLN A 1 89 ? -9.812 8.622 0.262 1.00 85.31 89 GLN A O 1
ATOM 689 N N . VAL A 1 90 ? -11.155 10.359 -0.099 1.00 86.38 90 VAL A N 1
ATOM 690 C CA . VAL A 1 90 ? -10.170 11.379 0.301 1.00 86.38 90 VAL A CA 1
ATOM 691 C C . VAL A 1 90 ? -10.634 12.221 1.489 1.00 86.38 90 VAL A C 1
ATOM 693 O O . VAL A 1 90 ? -11.819 12.302 1.809 1.00 86.38 90 VAL A O 1
ATOM 696 N N . GLY A 1 91 ? -9.663 12.839 2.170 1.00 83.94 91 GLY A N 1
ATOM 697 C CA . GLY A 1 91 ? -9.897 13.786 3.259 1.00 83.94 91 GLY A CA 1
ATOM 698 C C . GLY A 1 91 ? -10.782 13.228 4.375 1.00 83.94 91 GLY A C 1
ATOM 699 O O . GLY A 1 91 ? -10.478 12.198 4.980 1.00 83.94 91 GLY A O 1
ATOM 700 N N . TYR A 1 92 ? -11.883 13.932 4.649 1.00 83.62 92 TYR A N 1
ATOM 701 C CA . TYR A 1 92 ? -12.841 13.576 5.698 1.00 83.62 92 TYR A CA 1
ATOM 702 C C . TYR A 1 92 ? -13.574 12.252 5.433 1.00 83.62 92 TYR A C 1
ATOM 704 O O . TYR A 1 92 ? -13.977 11.578 6.378 1.00 83.62 92 TYR A O 1
ATOM 712 N N . LEU A 1 93 ? -13.725 11.860 4.164 1.00 88.06 93 LEU A N 1
ATOM 713 C CA . LEU A 1 93 ? -14.452 10.649 3.775 1.00 88.06 93 LEU A CA 1
ATOM 714 C C . LEU A 1 93 ? -13.603 9.374 3.903 1.00 88.06 93 LEU A C 1
ATOM 716 O O . LEU A 1 93 ? -14.106 8.271 3.693 1.00 88.06 93 LEU A O 1
ATOM 720 N N . ARG A 1 94 ? -12.327 9.489 4.301 1.00 89.81 94 ARG A N 1
ATOM 721 C CA . ARG A 1 94 ? -11.506 8.314 4.617 1.00 89.81 94 ARG A CA 1
ATOM 722 C C . ARG A 1 94 ? -12.019 7.590 5.868 1.00 89.81 94 ARG A C 1
ATOM 724 O O . ARG A 1 94 ? -12.495 8.236 6.805 1.00 89.81 94 ARG A O 1
ATOM 731 N N . PRO A 1 95 ? -11.849 6.256 5.942 1.00 90.25 95 PRO A N 1
ATOM 732 C CA . PRO A 1 95 ? -12.150 5.500 7.149 1.00 90.25 95 PRO A CA 1
ATOM 733 C C . PRO A 1 95 ? -11.444 6.079 8.377 1.00 90.25 95 PRO A C 1
ATOM 735 O O . PRO A 1 95 ? -10.244 6.372 8.359 1.00 90.25 95 PRO A O 1
ATOM 738 N N . ARG A 1 96 ? -12.205 6.236 9.461 1.00 90.75 96 ARG A N 1
ATOM 739 C CA . ARG A 1 96 ? -11.701 6.759 10.733 1.00 90.75 96 ARG A CA 1
ATOM 740 C C . ARG A 1 96 ? -10.739 5.764 11.383 1.00 90.75 96 ARG A C 1
ATOM 742 O O . ARG A 1 96 ? -10.895 4.555 11.262 1.00 90.75 96 ARG A O 1
ATOM 749 N N . ASN A 1 97 ? -9.813 6.281 12.185 1.00 92.12 97 ASN A N 1
ATOM 750 C CA . ASN A 1 97 ? -8.824 5.502 12.942 1.00 92.12 97 ASN A CA 1
ATOM 751 C C . ASN A 1 97 ? -9.400 4.668 14.099 1.00 92.12 97 ASN A C 1
ATOM 753 O O . ASN A 1 97 ? -8.646 4.141 14.912 1.00 92.12 97 ASN A O 1
ATOM 757 N N . ARG A 1 98 ? -10.725 4.610 14.240 1.00 92.25 98 ARG A N 1
ATOM 758 C CA . ARG A 1 98 ? -11.426 3.889 15.301 1.00 92.25 98 ARG A CA 1
ATOM 759 C C . ARG A 1 98 ? -12.667 3.244 14.715 1.00 92.25 98 ARG A C 1
ATOM 761 O O . ARG A 1 98 ? -13.390 3.882 13.945 1.00 92.25 98 ARG A O 1
ATOM 768 N N . HIS A 1 99 ? -12.920 2.005 15.105 1.00 94.06 99 HIS A N 1
ATOM 769 C CA . HIS A 1 99 ? -14.121 1.302 14.699 1.00 94.06 99 HIS A CA 1
ATOM 770 C C . HIS A 1 99 ? -15.374 1.943 15.314 1.00 94.06 99 HIS A C 1
ATOM 772 O O . HIS A 1 99 ? -15.391 2.278 16.496 1.00 94.06 99 HIS A O 1
ATOM 778 N N . ALA A 1 100 ? -16.450 2.081 14.533 1.00 90.56 100 ALA A N 1
ATOM 779 C CA . ALA A 1 100 ? -17.677 2.740 14.994 1.00 90.56 100 ALA A CA 1
ATOM 780 C C . ALA A 1 100 ? -18.389 1.975 16.126 1.00 90.56 100 ALA A C 1
ATOM 782 O O . ALA A 1 100 ? -18.996 2.585 16.998 1.00 90.56 100 ALA A O 1
ATOM 783 N N . ARG A 1 101 ? -18.299 0.637 16.116 1.00 94.81 101 ARG A N 1
ATOM 784 C CA . ARG A 1 101 ? -18.945 -0.247 17.105 1.00 94.81 101 ARG A CA 1
ATOM 785 C C . ARG A 1 101 ? -18.027 -0.688 18.246 1.00 94.81 101 ARG A C 1
ATOM 787 O O . ARG A 1 101 ? -18.505 -0.952 19.341 1.00 94.81 101 ARG A O 1
ATOM 794 N N . TYR A 1 102 ? -16.727 -0.824 17.985 1.00 93.69 102 TYR A N 1
ATOM 795 C CA . TYR A 1 102 ? -15.786 -1.454 18.916 1.00 93.69 102 TYR A CA 1
ATOM 796 C C . TYR A 1 102 ? -14.823 -0.390 19.426 1.00 93.69 102 TYR A C 1
ATOM 798 O O . TYR A 1 102 ? -13.899 0.014 18.723 1.00 93.69 102 TYR A O 1
ATOM 806 N N . GLY A 1 103 ? -15.070 0.091 20.645 1.00 89.12 103 GLY A N 1
ATOM 807 C CA . GLY A 1 103 ? -14.357 1.235 21.211 1.00 89.12 103 GLY A CA 1
ATOM 808 C C . GLY A 1 103 ? -12.856 1.011 21.409 1.00 89.12 103 GLY A C 1
ATOM 809 O O . GLY A 1 103 ? -12.108 1.982 21.414 1.00 89.12 103 GLY A O 1
ATOM 810 N N . ASN A 1 104 ? -12.421 -0.240 21.521 1.00 91.62 104 ASN A N 1
ATOM 811 C CA . ASN A 1 104 ? -11.036 -0.662 21.716 1.00 91.62 104 ASN A CA 1
ATOM 812 C C . ASN A 1 104 ? -10.339 -1.120 20.418 1.00 91.62 104 ASN A C 1
ATOM 814 O O . ASN A 1 104 ? -9.239 -1.663 20.486 1.00 91.62 104 ASN A O 1
ATOM 818 N N . LEU A 1 105 ? -10.965 -0.929 19.249 1.00 94.56 105 LEU A N 1
ATOM 819 C CA . LEU A 1 105 ? -10.394 -1.278 17.947 1.00 94.56 105 LEU A CA 1
ATOM 820 C C . LEU A 1 105 ? -10.004 -0.017 17.172 1.00 94.56 105 LEU A C 1
ATOM 822 O O . LEU A 1 105 ? -10.848 0.827 16.851 1.00 94.56 105 LEU A O 1
ATOM 826 N N . TYR A 1 106 ? -8.720 0.068 16.836 1.00 94.94 106 TYR A N 1
ATOM 827 C CA . TYR A 1 106 ? -8.116 1.205 16.153 1.00 94.94 106 TYR A CA 1
ATOM 828 C C . TYR A 1 106 ? -7.476 0.777 14.835 1.00 94.94 106 TYR A C 1
ATOM 830 O O . TYR A 1 106 ? -7.031 -0.359 14.688 1.00 94.94 106 TYR A O 1
ATOM 838 N N . PHE A 1 107 ? -7.413 1.709 13.888 1.00 94.50 107 PHE A N 1
ATOM 839 C CA . PHE A 1 107 ? -6.813 1.497 12.576 1.00 94.50 107 PHE A CA 1
ATOM 840 C C . PHE A 1 107 ? -5.749 2.559 12.298 1.00 94.50 107 PHE A C 1
ATOM 842 O O . PHE A 1 107 ? -5.954 3.749 12.560 1.00 94.50 107 PHE A O 1
ATOM 849 N N . VAL A 1 108 ? -4.627 2.115 11.740 1.00 94.00 108 VAL A N 1
ATOM 850 C CA . VAL A 1 108 ? -3.479 2.941 11.364 1.00 94.00 108 VAL A CA 1
ATOM 851 C C . VAL A 1 108 ? -2.993 2.528 9.979 1.00 94.00 108 VAL A C 1
ATOM 853 O O . VAL A 1 108 ? -3.045 1.349 9.631 1.00 94.00 108 VAL A O 1
ATOM 856 N N . GLY A 1 109 ? -2.510 3.488 9.192 1.00 91.06 109 GLY A N 1
ATOM 857 C CA . GLY A 1 109 ? -1.869 3.222 7.907 1.00 91.06 109 GLY A CA 1
ATOM 858 C C . GLY A 1 109 ? -2.368 4.115 6.778 1.00 91.06 109 GLY A C 1
ATOM 859 O O . GLY A 1 109 ? -3.126 5.059 6.983 1.00 91.06 109 GLY A O 1
ATOM 860 N N . ALA A 1 110 ? -1.939 3.787 5.558 1.00 90.00 110 ALA A N 1
ATOM 861 C CA . ALA A 1 110 ? -2.209 4.596 4.369 1.00 90.00 110 ALA A CA 1
ATOM 862 C C . ALA A 1 110 ? -3.695 4.608 3.971 1.00 90.00 110 ALA A C 1
ATOM 864 O O . ALA A 1 110 ? -4.174 5.548 3.341 1.00 90.00 110 ALA A O 1
ATOM 865 N N . SER A 1 111 ? -4.446 3.567 4.340 1.00 90.06 111 SER A N 1
ATOM 866 C CA . SER A 1 111 ? -5.869 3.406 4.007 1.00 90.06 111 SER A CA 1
ATOM 867 C C . SER A 1 111 ? -6.821 4.058 5.011 1.00 90.06 111 SER A C 1
ATOM 869 O O . SER A 1 111 ? -8.030 4.049 4.796 1.00 90.06 111 SER A O 1
ATOM 871 N N . THR A 1 112 ? -6.306 4.640 6.092 1.00 89.75 112 THR A N 1
ATOM 872 C CA . THR A 1 112 ? -7.109 5.339 7.102 1.00 89.75 112 THR A CA 1
ATOM 873 C C . THR A 1 112 ? -6.890 6.840 7.017 1.00 89.75 112 THR A C 1
ATOM 875 O O . THR A 1 112 ? -6.018 7.323 6.295 1.00 89.75 112 THR A O 1
ATOM 878 N N . HIS A 1 113 ? -7.694 7.605 7.747 1.00 88.88 113 HIS A N 1
ATOM 879 C CA . HIS A 1 113 ? -7.394 9.008 8.005 1.00 88.88 113 HIS A CA 1
ATOM 880 C C . HIS A 1 113 ? -6.006 9.127 8.681 1.00 88.88 113 HIS A C 1
ATOM 882 O O . HIS A 1 113 ? -5.713 8.316 9.559 1.00 88.88 113 HIS A O 1
ATOM 888 N N . PRO A 1 114 ? -5.125 10.070 8.297 1.00 86.00 114 PRO A N 1
ATOM 889 C CA . PRO A 1 114 ? -5.349 11.204 7.397 1.00 86.00 114 PRO A CA 1
ATOM 890 C C . PRO A 1 114 ? -5.206 10.879 5.901 1.00 86.00 114 PRO A C 1
ATOM 892 O O . PRO A 1 114 ? -5.788 11.581 5.076 1.00 86.00 114 PRO A O 1
ATOM 895 N N . GLY A 1 115 ? -4.479 9.825 5.524 1.00 87.06 115 GLY A N 1
ATOM 896 C CA . GLY A 1 115 ? -4.228 9.504 4.120 1.00 87.06 115 GLY A CA 1
ATOM 897 C C . GLY A 1 115 ? -2.983 8.659 3.872 1.00 87.06 115 GLY A C 1
ATOM 898 O O . GLY A 1 115 ? -2.480 7.979 4.761 1.00 87.06 115 GLY A O 1
ATOM 899 N N . THR A 1 116 ? -2.500 8.717 2.633 1.00 89.38 116 THR A N 1
ATOM 900 C CA . THR A 1 116 ? -1.338 7.962 2.151 1.00 89.38 116 THR A CA 1
ATOM 901 C C . THR A 1 116 ? -0.047 8.786 2.186 1.00 89.38 116 THR A C 1
ATOM 903 O O . THR A 1 116 ? -0.089 10.014 2.247 1.00 89.38 116 THR A O 1
ATOM 906 N N . GLY A 1 117 ? 1.099 8.103 2.142 1.00 88.56 117 GLY A N 1
ATOM 907 C CA . GLY A 1 117 ? 2.439 8.695 2.212 1.00 88.56 117 GLY A CA 1
ATOM 908 C C . GLY A 1 117 ? 3.094 8.552 3.587 1.00 88.56 117 GLY A C 1
ATOM 909 O O . GLY A 1 117 ? 2.426 8.597 4.620 1.00 88.56 117 GLY A O 1
ATOM 910 N N . LEU A 1 118 ? 4.422 8.388 3.604 1.00 92.19 118 LEU A N 1
ATOM 911 C CA . LEU A 1 118 ? 5.188 8.080 4.818 1.00 92.19 118 LEU A CA 1
ATOM 912 C C . LEU A 1 118 ? 4.932 9.072 5.973 1.00 92.19 118 LEU A C 1
ATOM 914 O O . LEU A 1 118 ? 4.596 8.608 7.065 1.00 92.19 118 LEU A O 1
ATOM 918 N N . PRO A 1 119 ? 4.979 10.408 5.774 1.00 93.06 119 PRO A N 1
ATOM 919 C CA . PRO A 1 119 ? 4.693 11.349 6.860 1.00 93.06 119 PRO A CA 1
ATOM 920 C C . PRO A 1 119 ? 3.268 11.210 7.412 1.00 93.06 119 PRO A C 1
ATOM 922 O O . PRO A 1 119 ? 3.047 11.318 8.616 1.00 93.06 119 PRO A O 1
ATOM 925 N N . ILE A 1 120 ? 2.296 10.929 6.541 1.00 93.00 120 ILE A N 1
ATOM 926 C CA . ILE A 1 120 ? 0.881 10.828 6.906 1.00 93.00 120 ILE A CA 1
ATOM 927 C C . ILE A 1 120 ? 0.582 9.518 7.639 1.00 93.00 120 ILE A C 1
ATOM 929 O O . ILE A 1 120 ? -0.200 9.511 8.589 1.00 93.00 120 ILE A O 1
ATOM 933 N N . VAL A 1 121 ? 1.244 8.423 7.260 1.00 92.44 121 VAL A N 1
ATOM 934 C CA . VAL A 1 121 ? 1.173 7.145 7.981 1.00 92.44 121 VAL A CA 1
ATOM 935 C C . VAL A 1 121 ? 1.748 7.287 9.391 1.00 92.44 121 VAL A C 1
ATOM 937 O O . VAL A 1 121 ? 1.118 6.848 10.354 1.00 92.44 121 VAL A O 1
ATOM 940 N N . LEU A 1 122 ? 2.895 7.956 9.538 1.00 94.94 122 LEU A N 1
ATOM 941 C CA . LEU A 1 122 ? 3.485 8.233 10.852 1.00 94.94 122 LEU A CA 1
ATOM 942 C C . LEU A 1 122 ? 2.584 9.141 11.700 1.00 94.94 122 LEU A C 1
ATOM 944 O O . LEU A 1 122 ? 2.387 8.887 12.890 1.00 94.94 122 LEU A O 1
ATOM 948 N N . LEU A 1 123 ? 1.964 10.152 11.086 1.00 93.25 123 LEU A N 1
ATOM 949 C CA . LEU A 1 123 ? 0.973 10.994 11.753 1.00 93.25 123 LEU A CA 1
ATOM 950 C C . LEU A 1 123 ? -0.255 10.185 12.197 1.00 93.25 123 LEU A C 1
ATOM 952 O O . LEU A 1 123 ? -0.712 10.339 13.328 1.00 93.25 123 LEU A O 1
ATOM 956 N N . SER A 1 124 ? -0.763 9.285 11.350 1.00 93.38 124 SER A N 1
ATOM 957 C CA . SER A 1 124 ? -1.852 8.371 11.708 1.00 93.38 124 SER A CA 1
ATOM 958 C C . SER A 1 124 ? -1.499 7.532 12.936 1.00 93.38 124 SER A C 1
ATOM 960 O O . SER A 1 124 ? -2.353 7.357 13.805 1.00 93.38 124 SER A O 1
ATOM 962 N N . ALA A 1 125 ? -0.266 7.022 13.015 1.00 95.12 125 ALA A N 1
ATOM 963 C CA . ALA A 1 125 ? 0.200 6.239 14.156 1.00 95.12 125 ALA A CA 1
ATOM 964 C C . ALA A 1 125 ? 0.226 7.087 15.429 1.00 95.12 125 ALA A C 1
ATOM 966 O O . ALA A 1 125 ? -0.335 6.686 16.447 1.00 95.12 125 ALA A O 1
ATOM 967 N N . ARG A 1 126 ? 0.782 8.300 15.349 1.00 94.19 126 ARG A N 1
ATOM 968 C CA . ARG A 1 126 ? 0.800 9.250 16.464 1.00 94.19 126 ARG A CA 1
ATOM 969 C C . ARG A 1 126 ? -0.608 9.558 16.986 1.00 94.19 126 ARG A C 1
ATOM 971 O O . ARG A 1 126 ? -0.833 9.463 18.188 1.00 94.19 126 ARG A O 1
ATOM 978 N N . LEU A 1 127 ? -1.556 9.875 16.101 1.00 93.00 127 LEU A N 1
ATOM 979 C CA . LEU A 1 127 ? -2.937 10.205 16.480 1.00 93.00 127 LEU A CA 1
ATOM 980 C C . LEU A 1 127 ? -3.649 9.041 17.182 1.00 93.00 127 LEU A C 1
ATOM 982 O O . LEU A 1 127 ? -4.395 9.255 18.139 1.00 93.00 127 LEU A O 1
ATOM 986 N N . VAL A 1 128 ? -3.425 7.809 16.715 1.00 94.69 128 VAL A N 1
ATOM 987 C CA . VAL A 1 128 ? -3.968 6.604 17.357 1.00 94.69 128 VAL A CA 1
ATOM 988 C C . VAL A 1 128 ? -3.338 6.391 18.728 1.00 94.69 128 VAL A C 1
ATOM 990 O O . VAL A 1 128 ? -4.071 6.188 19.693 1.00 94.69 128 VAL A O 1
ATOM 993 N N . THR A 1 129 ? -2.013 6.499 18.840 1.00 94.38 129 THR A N 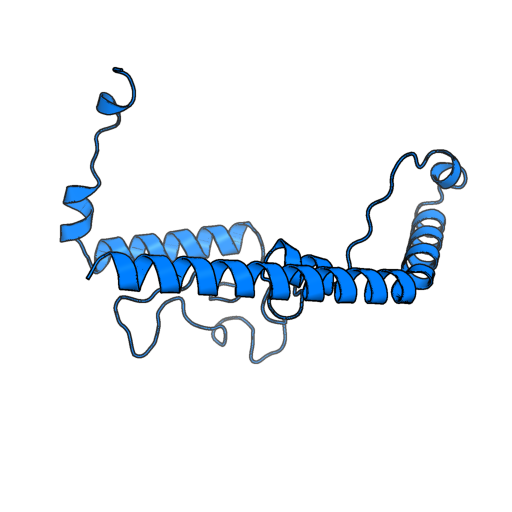1
ATOM 994 C CA . THR A 1 129 ? -1.299 6.362 20.115 1.00 94.38 129 THR A CA 1
ATOM 995 C C . THR A 1 129 ? -1.786 7.387 21.136 1.00 94.38 129 THR A C 1
ATOM 997 O O . THR A 1 129 ? -2.198 7.009 22.228 1.00 94.38 129 THR A O 1
ATOM 1000 N N . GLU A 1 130 ? -1.829 8.673 20.778 1.00 93.62 130 GLU A N 1
ATOM 1001 C CA . GLU A 1 130 ? -2.327 9.735 21.662 1.00 93.62 130 GLU A CA 1
ATOM 1002 C C . GLU A 1 130 ? -3.777 9.484 22.106 1.00 93.62 130 GLU A C 1
ATOM 1004 O O . GLU A 1 130 ? -4.125 9.721 23.266 1.00 93.62 130 GLU A O 1
ATOM 1009 N N . ARG A 1 131 ? -4.627 8.966 21.207 1.00 92.25 131 ARG A N 1
ATOM 1010 C CA . ARG A 1 131 ? -6.006 8.591 21.542 1.00 92.25 131 ARG A CA 1
ATOM 1011 C C . ARG A 1 131 ? -6.052 7.432 22.536 1.00 92.25 131 ARG A C 1
ATOM 1013 O O . ARG A 1 131 ? -6.757 7.544 23.534 1.00 92.25 131 ARG A O 1
ATOM 1020 N N . ILE A 1 132 ? -5.292 6.364 22.301 1.00 93.12 132 ILE A N 1
ATOM 1021 C CA . ILE A 1 132 ? -5.229 5.206 23.203 1.00 93.12 132 ILE A CA 1
ATOM 1022 C C . ILE A 1 132 ? -4.763 5.639 24.595 1.00 93.12 132 ILE A C 1
ATOM 1024 O O . ILE A 1 132 ? -5.397 5.275 25.582 1.00 93.12 132 ILE A O 1
ATOM 1028 N N . LEU A 1 133 ? -3.706 6.454 24.686 1.00 91.81 133 LEU A N 1
ATOM 1029 C CA . LEU A 1 133 ? -3.182 6.930 25.969 1.00 91.81 133 LEU A CA 1
ATOM 1030 C C . LEU A 1 133 ? -4.199 7.784 26.740 1.00 91.81 133 LEU A C 1
ATOM 1032 O O . LEU A 1 133 ? -4.258 7.712 27.966 1.00 91.81 133 LEU A O 1
ATOM 1036 N N . ARG A 1 134 ? -5.018 8.568 26.028 1.00 90.56 134 ARG A N 1
ATOM 1037 C CA . ARG A 1 134 ? -6.086 9.379 26.626 1.00 90.56 134 ARG A CA 1
ATOM 1038 C C . ARG A 1 134 ? -7.273 8.535 27.095 1.00 90.56 134 ARG A C 1
ATOM 1040 O O . ARG A 1 134 ? -7.831 8.820 28.148 1.00 90.56 134 ARG A O 1
ATOM 1047 N N . GLU A 1 135 ? -7.674 7.534 26.314 1.00 90.62 135 GLU A N 1
ATOM 1048 C CA . GLU A 1 135 ? -8.841 6.688 26.609 1.00 90.62 135 GLU A CA 1
ATOM 1049 C C . GLU A 1 135 ? -8.529 5.576 27.628 1.00 90.62 135 GLU A C 1
ATOM 1051 O O . GLU A 1 135 ? -9.419 5.145 28.361 1.00 90.62 135 GLU A O 1
ATOM 1056 N N . HIS A 1 136 ? -7.269 5.137 27.721 1.00 87.62 136 HIS A N 1
ATOM 1057 C CA . HIS A 1 136 ? -6.829 4.040 28.588 1.00 87.62 136 HIS A CA 1
ATOM 1058 C C . HIS A 1 136 ? -5.630 4.428 29.485 1.00 87.62 136 HIS A C 1
ATOM 1060 O O . HIS A 1 136 ? -4.547 3.846 29.380 1.00 87.62 136 HIS A O 1
ATOM 1066 N N . PRO A 1 137 ? -5.803 5.372 30.430 1.00 76.31 137 PRO A N 1
ATOM 1067 C CA . PRO A 1 137 ? -4.710 5.876 31.269 1.00 76.31 137 PRO A CA 1
ATOM 1068 C C . PRO A 1 137 ? -4.108 4.818 32.213 1.00 76.31 137 PRO A C 1
ATOM 1070 O O . PRO A 1 137 ? -2.925 4.886 32.544 1.00 76.31 137 PRO A O 1
ATOM 1073 N N . ALA A 1 138 ? -4.881 3.805 32.623 1.00 66.31 138 ALA A N 1
ATOM 1074 C CA . ALA A 1 138 ? -4.389 2.712 33.471 1.00 66.31 138 ALA A CA 1
ATOM 1075 C C . ALA A 1 138 ? -3.374 1.802 32.750 1.00 66.31 138 ALA A C 1
ATOM 1077 O O . ALA A 1 138 ? -2.462 1.272 33.384 1.00 66.31 138 ALA A O 1
ATOM 1078 N N . SER A 1 139 ? -3.480 1.670 31.423 1.00 58.84 139 SER A N 1
ATOM 1079 C CA . SER A 1 139 ? -2.562 0.883 30.589 1.00 58.84 139 SER A CA 1
ATOM 1080 C C . SER A 1 139 ? -1.175 1.525 30.485 1.00 58.84 139 SER A C 1
ATOM 1082 O O . SER A 1 139 ? -0.182 0.821 30.350 1.00 58.84 139 SER A O 1
ATOM 1084 N N . HIS A 1 140 ? -1.089 2.853 30.624 1.00 52.22 140 HIS A N 1
ATOM 1085 C CA . HIS A 1 140 ? 0.166 3.607 30.554 1.00 52.22 140 HIS A CA 1
ATOM 1086 C C . HIS A 1 140 ? 1.093 3.334 31.756 1.00 52.22 140 HIS A C 1
ATOM 1088 O O . HIS A 1 140 ? 2.315 3.426 31.630 1.00 52.22 140 HIS A O 1
ATOM 1094 N N . ARG A 1 141 ? 0.549 2.984 32.932 1.00 51.66 141 ARG A N 1
ATOM 1095 C CA . ARG A 1 141 ? 1.369 2.690 34.124 1.00 51.66 141 ARG A CA 1
ATOM 1096 C C . ARG A 1 141 ? 2.106 1.353 34.036 1.00 51.66 141 ARG A C 1
ATOM 1098 O O . ARG A 1 141 ? 3.172 1.230 34.622 1.00 51.66 141 ARG A O 1
ATOM 1105 N N . ALA A 1 142 ? 1.580 0.383 33.287 1.00 51.06 142 ALA A N 1
ATOM 1106 C CA . ALA A 1 142 ? 2.210 -0.930 33.134 1.00 51.06 142 ALA A CA 1
ATOM 1107 C C . ALA A 1 142 ? 3.380 -0.932 32.129 1.00 51.06 142 ALA A C 1
ATOM 1109 O O . ALA A 1 142 ? 4.226 -1.818 32.182 1.00 51.06 142 ALA A O 1
ATOM 1110 N N . THR A 1 143 ? 3.442 0.048 31.219 1.00 51.44 143 THR A N 1
ATOM 1111 C CA . THR A 1 143 ? 4.440 0.099 30.130 1.00 51.44 143 THR A CA 1
ATOM 1112 C C . THR A 1 143 ? 5.583 1.083 30.383 1.00 51.44 143 THR A C 1
ATOM 1114 O O . THR A 1 143 ? 6.493 1.173 29.565 1.00 51.44 143 THR A O 1
ATOM 1117 N N . GLN A 1 144 ? 5.601 1.789 31.521 1.00 52.31 144 GLN A N 1
ATOM 1118 C CA . GLN A 1 144 ? 6.815 2.467 31.989 1.00 52.31 144 GLN A CA 1
ATOM 1119 C C . GLN A 1 144 ? 7.820 1.429 32.524 1.00 52.31 144 GLN A C 1
ATOM 1121 O O . GLN A 1 144 ? 8.171 1.430 33.700 1.00 52.31 144 GLN A O 1
ATOM 1126 N N . LEU A 1 145 ? 8.293 0.530 31.658 1.00 48.47 145 LEU A N 1
ATOM 1127 C CA . LEU A 1 145 ? 9.608 -0.063 31.854 1.00 48.47 145 LEU A CA 1
ATOM 1128 C C . LEU A 1 145 ? 10.602 1.074 31.633 1.00 48.47 145 LEU A C 1
ATOM 1130 O O . LEU A 1 145 ? 10.714 1.635 30.542 1.00 48.47 145 LEU A O 1
ATOM 1134 N N . THR A 1 146 ? 11.241 1.489 32.716 1.00 48.28 146 THR A N 1
ATOM 1135 C CA . THR A 1 146 ? 12.270 2.518 32.691 1.00 48.28 146 THR A CA 1
ATOM 1136 C C . THR A 1 146 ? 13.409 2.069 31.763 1.00 48.28 146 THR A C 1
ATOM 1138 O O . THR A 1 146 ? 13.782 0.892 31.777 1.00 48.28 146 THR A O 1
ATOM 1141 N N . PRO A 1 147 ? 14.036 2.982 30.993 1.00 51.12 147 PRO A N 1
ATOM 1142 C CA . PRO A 1 147 ? 15.215 2.665 30.176 1.00 51.12 147 PRO A CA 1
ATOM 1143 C C . PRO A 1 147 ? 16.390 2.056 30.968 1.00 51.12 147 PRO A C 1
ATOM 1145 O O . PRO A 1 147 ? 17.335 1.546 30.379 1.00 51.12 147 PRO A O 1
ATOM 1148 N N . ALA A 1 148 ? 16.328 2.074 32.303 1.00 50.22 148 ALA A N 1
ATOM 1149 C CA . ALA A 1 148 ? 17.331 1.519 33.203 1.00 50.22 148 ALA A CA 1
ATOM 1150 C C . ALA A 1 148 ? 17.397 -0.024 33.227 1.00 50.22 148 ALA A C 1
ATOM 1152 O O . ALA A 1 148 ? 18.366 -0.567 33.745 1.00 50.22 148 ALA A O 1
ATOM 1153 N N . GLN A 1 149 ? 16.411 -0.748 32.681 1.00 54.06 149 GLN A N 1
ATOM 1154 C CA . GLN A 1 149 ? 16.396 -2.224 32.703 1.00 54.06 149 GLN A CA 1
ATOM 1155 C C . GLN A 1 149 ? 16.826 -2.888 31.382 1.00 54.06 149 GLN A C 1
ATOM 1157 O O . GLN A 1 149 ? 16.888 -4.111 31.309 1.00 54.06 149 GLN A O 1
ATOM 1162 N N . ALA A 1 150 ? 17.174 -2.111 30.350 1.00 49.81 150 ALA A N 1
ATOM 1163 C CA . ALA A 1 150 ? 17.602 -2.633 29.046 1.00 49.81 150 ALA A CA 1
ATOM 1164 C C . ALA A 1 150 ? 19.120 -2.915 28.937 1.00 49.81 150 ALA A C 1
ATOM 1166 O O . ALA A 1 150 ? 19.588 -3.308 27.874 1.00 49.81 150 ALA A O 1
ATOM 1167 N N . GLY A 1 151 ? 19.891 -2.711 30.013 1.00 42.59 151 GLY A N 1
ATOM 1168 C CA . GLY A 1 151 ? 21.360 -2.790 30.006 1.00 42.59 151 GLY A CA 1
ATOM 1169 C C . GLY A 1 151 ? 21.976 -3.660 31.102 1.00 42.59 151 GLY A C 1
ATOM 1170 O O . GLY A 1 151 ? 23.081 -3.367 31.544 1.00 42.59 151 GLY A O 1
ATOM 1171 N N . ALA A 1 152 ? 21.279 -4.691 31.582 1.00 42.56 152 ALA A N 1
ATOM 1172 C CA . ALA A 1 152 ? 21.869 -5.667 32.498 1.00 42.56 152 ALA A CA 1
ATOM 1173 C C . ALA A 1 152 ? 21.231 -7.047 32.314 1.00 42.56 152 ALA A C 1
ATOM 1175 O O . ALA A 1 152 ? 20.280 -7.391 33.020 1.00 42.56 152 ALA A O 1
ATOM 1176 N N . ARG A 1 153 ? 21.750 -7.810 31.350 1.00 40.47 153 ARG A N 1
ATOM 1177 C CA . ARG A 1 153 ? 21.921 -9.272 31.371 1.00 40.47 153 ARG A CA 1
ATOM 1178 C C . ARG A 1 153 ? 22.641 -9.719 30.110 1.00 40.47 153 ARG A C 1
ATOM 1180 O O . ARG A 1 153 ? 22.266 -9.220 29.029 1.00 40.47 153 ARG A O 1
#

pLDDT: mean 84.01, std 14.02, range [40.47, 95.12]

Foldseek 3Di:
DVVVVVVVVVVVVVVVVVVLVVLVVVQVVVCVVCVVVVVVVVVVVCVVVVPPCVVVVDPDDDDDDLSNLCSVVVQVSSDPQADDPDPCQAAPNQAAQADPPDRPHGDAAQRGPPHGDDVRRVVRVVVNVVVCCVVPVVVVVVPPPDPVPPPDD

Radius of gyration: 22.93 Å; chains: 1; bounding box: 44×46×59 Å

Sequence (153 aa):
MTKKVENVQEAVAGKAEEVKAKAAEVVAEVKEEASPLFEAARRMVLAAIGASDLEQHIKFEVSYTPHDWLTRYNLAKGAAFGLSHNFTQVGYLRPRNRHARYGNLYFVGASTHPGTGLPIVLLSARLVTERILREHPASHRATQLTPAQAGAR